Protein AF-A0A8H7ZBQ1-F1 (afdb_monomer)

pLDDT: mean 72.89, std 21.46, range [31.89, 96.19]

Secondary structure (DSSP, 8-state):
----------------SS------HHHHHHHHHHHHHHHHHHHSS-HHHHHHHHHHHHHHHHS---TTTTTT-S-HHHHHHHHHHTSHHHHHHH----------TT-----S--SS--PPPP-------

Foldseek 3Di:
DDDDDDDDPPPDDPPDDDDPPDPDLLVVLLVLLVVLVVCCVPPNDDPSNVVSLVVNVCCCQVVVDAQCSCVVPPDVSSNVSCCCRPHDVVCVVPNHDPSDDDDPPPPPPDDPDDSPPDDDDPDPPPPDD

Solvent-accessible surface area (backbone atoms only — not comparable to full-atom values): 8464 Å² total; per-residue (Å²): 136,85,82,79,86,72,81,85,74,88,81,78,82,82,78,90,70,81,92,73,82,77,66,56,67,52,62,48,53,50,53,40,45,50,51,24,52,55,38,38,73,73,70,36,94,37,75,63,29,52,47,35,50,48,52,50,50,44,42,36,40,74,68,48,54,61,76,64,64,50,73,85,54,89,51,62,66,49,47,51,53,43,23,56,70,76,21,66,58,25,27,76,73,76,46,78,78,80,41,76,75,81,72,76,87,78,68,92,76,72,74,96,68,59,97,62,91,66,80,76,77,76,77,76,82,79,81,78,133

Sequence (129 aa):
MRQSNLPRLQLLNMTHSGNILYPHQQTLLESLIRAAIVEEANAGLTSWAASMKSWVSMMVGYLGIENDILDDCLDEQVVTWYSTHFGRIHESKYGPFDRRISKRLGSGKELPVDIVAVPFPRKASRREN

Organism: Ajellomyces capsulatus (NCBI:txid5037)

Mean predicted aligned error: 15.13 Å

Structure (mmCIF, N/CA/C/O backbone):
data_AF-A0A8H7ZBQ1-F1
#
_entry.id   AF-A0A8H7ZBQ1-F1
#
loop_
_atom_site.group_PDB
_atom_site.id
_atom_site.type_symbol
_atom_site.label_atom_id
_atom_site.label_alt_id
_atom_site.label_comp_id
_atom_site.label_asym_id
_atom_site.label_entity_id
_atom_site.label_seq_id
_atom_site.pdbx_PDB_ins_code
_atom_site.Cartn_x
_atom_site.Cartn_y
_atom_site.Cartn_z
_atom_site.occupancy
_atom_site.B_iso_or_equiv
_atom_site.auth_seq_id
_atom_site.auth_comp_id
_atom_site.auth_asym_id
_atom_site.auth_atom_id
_atom_site.pdbx_PDB_model_num
ATOM 1 N N . MET A 1 1 ? -22.189 -47.881 24.342 1.00 36.16 1 MET A N 1
ATOM 2 C CA . MET A 1 1 ? -21.445 -46.707 24.854 1.00 36.16 1 MET A CA 1
ATOM 3 C C . MET A 1 1 ? -20.926 -45.924 23.659 1.00 36.16 1 MET A C 1
ATOM 5 O O . MET A 1 1 ? -20.287 -46.517 22.802 1.00 36.16 1 MET A O 1
ATOM 9 N N . ARG A 1 2 ? -21.320 -44.651 23.533 1.00 31.89 2 ARG A N 1
ATOM 10 C CA . ARG A 1 2 ? -21.027 -43.787 22.377 1.00 31.89 2 ARG A CA 1
ATOM 11 C C . ARG A 1 2 ? -19.592 -43.268 22.485 1.00 31.89 2 ARG A C 1
ATOM 13 O O . ARG A 1 2 ? -19.286 -42.578 23.450 1.00 31.89 2 ARG A O 1
ATOM 20 N N . GLN A 1 3 ? -18.741 -43.582 21.512 1.00 37.25 3 GLN A N 1
ATOM 21 C CA . GLN A 1 3 ? -17.476 -42.871 21.327 1.00 37.25 3 GLN A CA 1
ATOM 22 C C . GLN A 1 3 ? -17.794 -41.506 20.706 1.00 37.25 3 GLN A C 1
ATOM 24 O O . GLN A 1 3 ? -18.346 -41.414 19.612 1.00 37.25 3 GLN A O 1
ATOM 29 N N . SER A 1 4 ? -17.531 -40.448 21.464 1.00 38.81 4 SER A N 1
ATOM 30 C CA . SER A 1 4 ? -17.689 -39.059 21.050 1.00 38.81 4 SER A CA 1
ATOM 31 C C . SER A 1 4 ? -16.592 -38.679 20.055 1.00 38.81 4 SER A C 1
ATOM 33 O O . SER A 1 4 ? -15.413 -38.674 20.403 1.00 38.81 4 SER A O 1
ATOM 35 N N . ASN A 1 5 ? -16.995 -38.334 18.831 1.00 41.88 5 ASN A N 1
ATOM 36 C CA . ASN A 1 5 ? -16.160 -37.639 17.855 1.00 41.88 5 ASN A CA 1
ATOM 37 C C . ASN A 1 5 ? -15.818 -36.239 18.389 1.00 41.88 5 ASN A C 1
ATOM 39 O O . ASN A 1 5 ? -16.710 -35.403 18.519 1.00 41.88 5 ASN A O 1
ATOM 43 N N . LEU A 1 6 ? -14.544 -35.979 18.680 1.00 41.84 6 LEU A N 1
ATOM 44 C CA . LEU A 1 6 ? -14.025 -34.622 18.874 1.00 41.84 6 LEU A CA 1
ATOM 45 C C . LEU A 1 6 ? -13.408 -34.139 17.552 1.00 41.84 6 LEU A C 1
ATOM 47 O O . LEU A 1 6 ? -12.738 -34.927 16.878 1.00 41.84 6 LEU A O 1
ATOM 51 N N . PRO A 1 7 ? -13.647 -32.882 17.138 1.00 41.25 7 PRO A N 1
ATOM 52 C CA . PRO A 1 7 ? -13.225 -32.407 15.835 1.00 41.25 7 PRO A CA 1
ATOM 53 C C . PRO A 1 7 ? -11.707 -32.245 15.792 1.00 41.25 7 PRO A C 1
ATOM 55 O O . PRO A 1 7 ? -11.061 -31.808 16.743 1.00 41.25 7 PRO A O 1
ATOM 58 N N . ARG A 1 8 ? -11.164 -32.619 14.636 1.00 41.38 8 ARG A N 1
ATOM 59 C CA . ARG A 1 8 ? -9.773 -32.516 14.208 1.00 41.38 8 ARG A CA 1
ATOM 60 C C . ARG A 1 8 ? -9.276 -31.068 14.345 1.00 41.38 8 ARG A C 1
ATOM 62 O O . ARG A 1 8 ? -9.332 -30.301 13.390 1.00 41.38 8 ARG A O 1
ATOM 69 N N . LEU A 1 9 ? -8.770 -30.706 15.522 1.00 39.25 9 LEU A N 1
ATOM 70 C CA . LEU A 1 9 ? -7.924 -29.530 15.699 1.00 39.25 9 LEU A CA 1
ATOM 71 C C . LEU A 1 9 ? -6.623 -29.796 14.935 1.00 39.25 9 LEU A C 1
ATOM 73 O O . LEU A 1 9 ? -5.711 -30.445 15.442 1.00 39.25 9 LEU A O 1
ATOM 77 N N . GLN A 1 10 ? -6.551 -29.334 13.685 1.00 41.66 10 GLN A N 1
ATOM 78 C CA . GLN A 1 10 ? -5.301 -29.239 12.928 1.00 41.66 10 GLN A CA 1
ATOM 79 C C . GLN A 1 10 ? -4.463 -28.081 13.48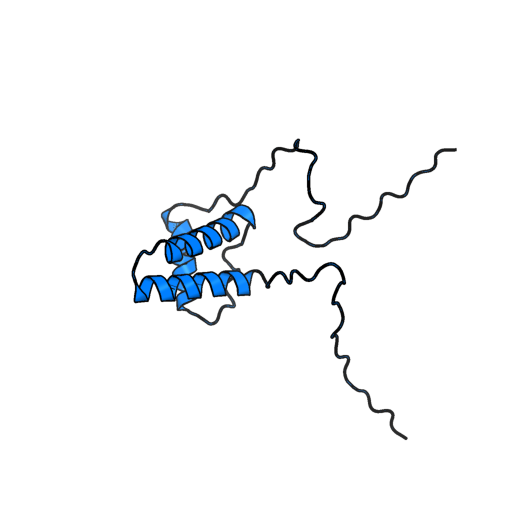4 1.00 41.66 10 GLN A C 1
ATOM 81 O O . GLN A 1 10 ? -4.219 -27.079 12.827 1.00 41.66 10 GLN A O 1
ATOM 86 N N . LEU A 1 11 ? -4.037 -28.229 14.734 1.00 46.75 11 LEU A N 1
ATOM 87 C CA . LEU A 1 11 ? -2.956 -27.477 15.351 1.00 46.75 11 LEU A CA 1
ATOM 88 C C . LEU A 1 11 ? -1.737 -28.392 15.359 1.00 46.75 11 LEU A C 1
ATOM 90 O O . LEU A 1 11 ? -1.406 -28.960 16.391 1.00 46.75 11 LEU A O 1
ATOM 94 N N . LEU A 1 12 ? -1.106 -28.600 14.204 1.00 44.16 12 LEU A N 1
ATOM 95 C CA . LEU A 1 12 ? 0.285 -29.047 14.162 1.00 44.16 12 LEU A CA 1
ATOM 96 C C . LEU A 1 12 ? 0.824 -28.935 12.737 1.00 44.16 12 LEU A C 1
ATOM 98 O O . LEU A 1 12 ? 0.568 -29.791 11.903 1.00 44.16 12 LEU A O 1
ATOM 102 N N . ASN A 1 13 ? 1.563 -27.861 12.486 1.00 40.75 13 ASN A N 1
ATOM 103 C CA . ASN A 1 13 ? 2.766 -27.866 11.656 1.00 40.75 13 ASN A CA 1
ATOM 104 C C . ASN A 1 13 ? 3.643 -26.695 12.124 1.00 40.75 13 ASN A C 1
ATOM 106 O O . ASN A 1 13 ? 3.935 -25.758 11.391 1.00 40.75 13 ASN A O 1
ATOM 110 N N . MET A 1 14 ? 4.041 -26.746 13.400 1.00 43.81 14 MET A N 1
ATOM 111 C CA . MET A 1 14 ? 5.238 -26.049 13.869 1.00 43.81 14 MET A CA 1
ATOM 112 C C . MET A 1 14 ? 6.438 -26.825 13.327 1.00 43.81 14 MET A C 1
ATOM 114 O O . MET A 1 14 ? 6.872 -27.809 13.926 1.00 43.81 14 MET A O 1
ATOM 118 N N . THR A 1 15 ? 6.949 -26.436 12.161 1.00 45.81 15 THR A N 1
ATOM 119 C CA . THR A 1 15 ? 8.206 -26.990 11.655 1.00 45.81 15 THR A CA 1
ATOM 120 C C . THR A 1 15 ? 9.370 -26.362 12.410 1.00 45.81 15 THR A C 1
ATOM 122 O O . THR A 1 15 ? 9.599 -25.156 12.386 1.00 45.81 15 THR A O 1
ATOM 125 N N . HIS A 1 16 ? 10.062 -27.233 13.129 1.00 52.91 16 HIS A N 1
ATOM 126 C CA . HIS A 1 16 ? 11.138 -26.973 14.063 1.00 52.91 16 HIS A CA 1
ATOM 127 C C . HIS A 1 16 ? 12.457 -26.660 13.338 1.00 52.91 16 HIS A C 1
ATOM 129 O O . HIS A 1 16 ? 13.184 -27.570 12.947 1.00 52.91 16 HIS A O 1
ATOM 135 N N . SER A 1 17 ? 12.775 -25.372 13.203 1.00 49.62 17 SER A N 1
ATOM 136 C CA . SER A 1 17 ? 14.141 -24.870 12.987 1.00 49.62 17 SER A CA 1
ATOM 137 C C . SER A 1 17 ? 14.181 -23.366 13.283 1.00 49.62 17 SER A C 1
ATOM 139 O O . SER A 1 17 ? 13.773 -22.578 12.441 1.00 49.62 17 SER A O 1
ATOM 141 N N . GLY A 1 18 ? 14.628 -22.981 14.489 1.00 45.00 18 GLY A N 1
ATOM 142 C CA . GLY A 1 18 ? 14.966 -21.596 14.868 1.00 45.00 18 GLY A CA 1
ATOM 143 C C . GLY A 1 18 ? 13.896 -20.542 14.545 1.00 45.00 18 GLY A C 1
ATOM 144 O O . GLY A 1 18 ? 14.021 -19.840 13.551 1.00 45.00 18 GLY A O 1
ATOM 145 N N . ASN A 1 19 ? 12.865 -20.443 15.393 1.00 49.53 19 ASN A N 1
ATOM 146 C CA . ASN A 1 19 ? 11.632 -19.646 15.252 1.00 49.53 19 ASN A CA 1
ATOM 147 C C . ASN A 1 19 ? 11.794 -18.188 14.757 1.00 49.53 19 ASN A C 1
ATOM 149 O O . ASN A 1 19 ? 11.663 -17.244 15.535 1.00 49.53 19 ASN A O 1
ATOM 153 N N . ILE A 1 20 ? 11.954 -17.985 13.452 1.00 47.41 20 ILE A N 1
ATOM 154 C CA . ILE A 1 20 ? 11.536 -16.747 12.790 1.00 47.41 20 ILE A CA 1
ATOM 155 C C . ILE A 1 20 ? 10.176 -17.051 12.165 1.00 47.41 20 ILE A C 1
ATOM 157 O O . ILE A 1 20 ? 10.081 -17.685 11.116 1.00 47.41 20 ILE A O 1
ATOM 161 N N . LEU A 1 21 ? 9.108 -16.662 12.862 1.00 55.16 21 LEU A N 1
ATOM 162 C CA . LEU A 1 21 ? 7.757 -16.698 12.314 1.00 55.16 21 LEU A CA 1
ATOM 163 C C . LEU A 1 21 ? 7.661 -15.577 11.282 1.00 55.16 21 LEU A C 1
ATOM 165 O O . LEU A 1 21 ? 7.637 -14.404 11.652 1.00 55.16 21 LEU A O 1
ATOM 169 N N . TYR A 1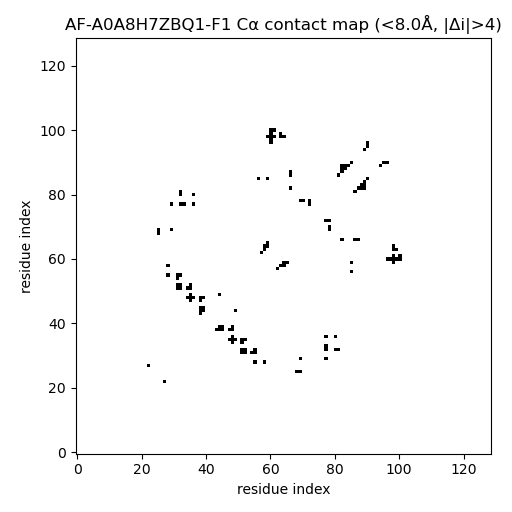 22 ? 7.637 -15.927 9.998 1.00 56.09 22 TYR A N 1
ATOM 170 C CA . TYR A 1 22 ? 7.341 -14.951 8.960 1.00 56.09 22 TYR A CA 1
ATOM 171 C C . TYR A 1 22 ? 5.838 -14.658 9.003 1.00 56.09 22 TYR A C 1
ATOM 173 O O . TYR A 1 22 ? 5.042 -15.576 8.786 1.00 56.09 22 TYR A O 1
ATOM 181 N N . PRO A 1 23 ? 5.424 -13.422 9.331 1.00 64.19 23 PRO A N 1
ATOM 182 C CA . PRO A 1 23 ? 4.019 -13.053 9.266 1.00 64.19 23 PRO A CA 1
ATOM 183 C C . PRO A 1 23 ? 3.489 -13.253 7.843 1.00 64.19 23 PRO A C 1
ATOM 185 O O . PRO A 1 23 ? 4.221 -13.090 6.863 1.00 64.19 23 PRO A O 1
ATOM 188 N N . HIS A 1 24 ? 2.205 -13.596 7.739 1.00 82.25 24 HIS A N 1
ATOM 189 C CA . HIS A 1 24 ? 1.496 -13.644 6.464 1.00 82.25 24 HIS A CA 1
ATOM 190 C C . HIS A 1 24 ? 1.706 -12.317 5.714 1.00 82.25 24 HIS A C 1
ATOM 192 O O . HIS A 1 24 ? 1.623 -11.250 6.329 1.00 82.25 24 HIS A O 1
ATOM 198 N N . GLN A 1 25 ? 2.011 -12.376 4.412 1.00 86.44 25 GLN A N 1
ATOM 199 C CA . GLN A 1 25 ? 2.453 -11.210 3.628 1.00 86.44 25 GLN A CA 1
ATOM 200 C C . GLN A 1 25 ? 1.483 -10.030 3.754 1.00 86.44 25 GLN A C 1
ATOM 202 O O . GLN A 1 25 ? 1.914 -8.909 4.016 1.00 86.44 25 GLN A O 1
ATOM 207 N N . GLN A 1 26 ? 0.181 -10.313 3.664 1.00 90.06 26 GLN A N 1
ATOM 208 C CA . GLN A 1 26 ? -0.889 -9.336 3.856 1.00 90.06 26 GLN A CA 1
ATOM 209 C C . GLN A 1 26 ? -0.832 -8.679 5.240 1.00 90.06 26 GLN A C 1
ATOM 211 O O . GLN A 1 26 ? -0.841 -7.459 5.334 1.00 90.06 26 GLN A O 1
ATOM 216 N N . THR A 1 27 ? -0.716 -9.465 6.316 1.00 90.25 27 THR A N 1
ATOM 217 C CA . THR A 1 27 ? -0.707 -8.949 7.694 1.00 90.25 27 THR A CA 1
ATOM 218 C C . THR A 1 27 ? 0.506 -8.062 7.955 1.00 90.25 27 THR A C 1
ATOM 220 O O . THR A 1 27 ? 0.392 -7.025 8.607 1.00 90.25 27 THR A O 1
ATOM 223 N N . LEU A 1 28 ? 1.673 -8.449 7.433 1.00 90.69 28 LEU A N 1
ATOM 224 C CA . LEU A 1 28 ? 2.878 -7.635 7.551 1.00 90.69 28 LEU A CA 1
ATOM 225 C C . LEU A 1 28 ? 2.717 -6.313 6.803 1.00 90.69 28 LEU A C 1
ATOM 227 O O . LEU A 1 28 ? 2.946 -5.253 7.384 1.00 90.69 28 LEU A O 1
ATOM 231 N N . LEU A 1 29 ? 2.290 -6.386 5.542 1.00 93.31 29 LEU A N 1
ATOM 232 C CA . LEU A 1 29 ? 2.075 -5.226 4.688 1.00 93.31 29 LEU A CA 1
ATOM 233 C C . LEU A 1 29 ? 1.077 -4.252 5.325 1.00 93.31 29 LEU A C 1
ATOM 235 O O . LEU A 1 29 ? 1.371 -3.066 5.467 1.00 93.31 29 LEU A O 1
ATOM 239 N N . GLU A 1 30 ? -0.057 -4.771 5.789 1.00 94.25 30 GLU A N 1
ATOM 240 C CA . GLU A 1 30 ? -1.081 -4.012 6.499 1.00 94.25 30 GLU A CA 1
ATOM 241 C C . GLU A 1 30 ? -0.510 -3.324 7.745 1.00 94.25 30 GLU A C 1
ATOM 243 O O . GLU A 1 30 ? -0.734 -2.131 7.944 1.00 94.25 30 GLU A O 1
ATOM 248 N N . SER A 1 31 ? 0.277 -4.031 8.563 1.00 93.81 31 SER A N 1
ATOM 249 C CA . SER A 1 31 ? 0.863 -3.453 9.779 1.00 93.81 31 SER A CA 1
ATOM 250 C C . SER A 1 31 ? 1.837 -2.305 9.487 1.00 93.81 31 SER A C 1
ATOM 252 O O . SER A 1 31 ? 1.815 -1.290 10.185 1.00 93.81 31 SER A O 1
ATOM 254 N N . LEU A 1 32 ? 2.644 -2.424 8.425 1.00 94.06 32 LEU A N 1
ATOM 255 C CA . LEU A 1 32 ? 3.589 -1.389 8.000 1.00 94.06 32 LEU A CA 1
ATOM 256 C C . LEU A 1 32 ? 2.860 -0.149 7.481 1.00 94.06 32 LEU A C 1
ATOM 258 O O . LEU A 1 32 ? 3.241 0.973 7.810 1.00 94.06 32 LEU A O 1
ATOM 262 N N . ILE A 1 33 ? 1.791 -0.344 6.708 1.00 95.38 33 ILE A N 1
ATOM 263 C CA . ILE A 1 33 ? 0.972 0.753 6.187 1.00 95.38 33 ILE A CA 1
ATOM 264 C C . ILE A 1 33 ? 0.229 1.453 7.324 1.00 95.38 33 ILE A C 1
ATOM 266 O O . ILE A 1 33 ? 0.261 2.678 7.396 1.00 95.38 33 ILE A O 1
ATOM 270 N N . ARG A 1 34 ? -0.385 0.704 8.250 1.00 95.31 34 ARG A N 1
ATOM 271 C CA . ARG A 1 34 ? -1.033 1.286 9.438 1.00 95.31 34 ARG A CA 1
ATOM 272 C C . ARG A 1 34 ? -0.045 2.142 10.232 1.00 95.31 34 ARG A C 1
ATOM 274 O O . ARG A 1 34 ? -0.374 3.265 10.601 1.00 95.31 34 ARG A O 1
ATOM 281 N N . ALA A 1 35 ? 1.172 1.641 10.453 1.00 93.25 35 ALA A N 1
ATOM 282 C CA . ALA A 1 35 ? 2.221 2.396 11.133 1.00 93.25 35 ALA A CA 1
ATOM 283 C C . ALA A 1 35 ? 2.617 3.667 10.360 1.00 93.25 35 ALA A C 1
ATOM 285 O O . ALA A 1 35 ? 2.763 4.723 10.972 1.00 93.25 35 ALA A O 1
ATOM 286 N N . ALA A 1 36 ? 2.742 3.588 9.031 1.00 92.94 36 ALA A N 1
ATOM 287 C CA . ALA A 1 36 ? 3.034 4.745 8.188 1.00 92.94 36 ALA A CA 1
ATOM 288 C C . ALA A 1 36 ? 1.929 5.810 8.265 1.00 92.94 36 ALA A C 1
ATOM 290 O O . ALA A 1 36 ? 2.240 6.979 8.457 1.00 92.94 36 ALA A O 1
ATOM 291 N N . ILE A 1 37 ? 0.654 5.412 8.189 1.00 93.75 37 ILE A N 1
ATOM 292 C CA . ILE A 1 37 ? -0.496 6.327 8.277 1.00 93.75 37 ILE A CA 1
ATOM 293 C C . ILE A 1 37 ? -0.520 7.049 9.627 1.00 93.75 37 ILE A C 1
ATOM 295 O O . ILE A 1 37 ? -0.666 8.269 9.667 1.00 93.75 37 ILE A O 1
ATOM 299 N N . VAL A 1 38 ? -0.369 6.309 10.733 1.00 92.56 38 VAL A N 1
ATOM 300 C CA . VAL A 1 38 ? -0.376 6.892 12.087 1.00 92.56 38 VAL A CA 1
ATOM 301 C C . VAL A 1 38 ? 0.754 7.906 12.250 1.00 92.56 38 VAL A C 1
ATOM 303 O O . VAL A 1 38 ? 0.551 8.980 12.814 1.00 92.56 38 VAL A O 1
ATOM 306 N N . GLU A 1 39 ? 1.937 7.582 11.738 1.00 90.00 39 GLU A N 1
ATOM 307 C CA . GLU A 1 39 ? 3.096 8.464 11.811 1.00 90.00 39 GLU A CA 1
ATOM 308 C C . GLU A 1 39 ? 2.922 9.716 10.935 1.00 90.00 39 GLU A C 1
ATOM 310 O O . GLU A 1 39 ? 3.123 10.834 11.414 1.00 90.00 39 GLU A O 1
ATOM 315 N N . GLU A 1 40 ? 2.483 9.546 9.681 1.00 88.19 40 GLU A N 1
ATOM 316 C CA . GLU A 1 40 ? 2.203 10.648 8.751 1.00 88.19 40 GLU A CA 1
ATOM 317 C C . GLU A 1 40 ? 1.140 11.604 9.317 1.00 88.19 40 GLU A C 1
ATOM 319 O O . GLU A 1 40 ? 1.273 12.822 9.179 1.00 88.19 40 GLU A O 1
ATOM 324 N N . ALA A 1 41 ? 0.122 11.076 10.004 1.00 86.75 41 ALA A N 1
ATOM 325 C CA . ALA A 1 41 ? -0.926 11.871 10.639 1.00 86.75 41 ALA A CA 1
ATOM 326 C C . ALA A 1 41 ? -0.439 12.649 11.875 1.00 86.75 41 ALA A C 1
ATOM 328 O O . ALA A 1 41 ? -0.879 13.776 12.099 1.00 86.75 41 ALA A O 1
ATOM 329 N N . ASN A 1 42 ? 0.459 12.068 12.675 1.00 80.75 42 ASN A N 1
ATOM 330 C CA . ASN A 1 42 ? 0.901 12.663 13.940 1.00 80.75 42 ASN A CA 1
ATOM 331 C C . ASN A 1 42 ? 2.062 13.650 13.784 1.00 80.75 42 ASN A C 1
ATOM 333 O O . ASN A 1 42 ? 2.125 14.643 14.508 1.00 80.75 42 ASN A O 1
ATOM 337 N N . ALA A 1 43 ? 3.002 13.367 12.883 1.00 76.12 43 ALA A N 1
ATOM 338 C CA . ALA A 1 43 ? 4.266 14.097 12.785 1.00 76.12 43 ALA A CA 1
ATOM 339 C C . ALA A 1 43 ? 4.634 14.508 11.348 1.00 76.12 43 ALA A C 1
ATOM 341 O O . ALA A 1 43 ? 5.680 15.125 11.132 1.00 76.12 43 ALA A O 1
ATOM 342 N N . GLY A 1 44 ? 3.782 14.211 10.362 1.00 75.19 44 GLY A N 1
ATOM 343 C CA . GLY A 1 44 ? 4.071 14.466 8.955 1.00 75.19 44 GLY A CA 1
ATOM 344 C C . GLY A 1 44 ? 5.148 13.528 8.404 1.00 75.19 44 GLY A C 1
ATOM 345 O O . GLY A 1 44 ? 5.254 12.366 8.790 1.00 75.19 44 GLY A O 1
ATOM 346 N N . LEU A 1 45 ? 5.956 14.020 7.461 1.00 71.06 45 LEU A N 1
ATOM 347 C CA . LEU A 1 45 ? 6.968 13.205 6.786 1.00 71.06 45 LEU A CA 1
ATOM 348 C C . LEU A 1 45 ? 8.207 13.001 7.679 1.00 71.06 45 LEU A C 1
ATOM 350 O O . LEU A 1 45 ? 9.190 13.736 7.576 1.00 71.06 45 LEU A O 1
ATOM 354 N N . THR A 1 46 ? 8.168 11.999 8.558 1.00 85.56 46 THR A N 1
ATOM 355 C CA . THR A 1 46 ? 9.314 11.633 9.404 1.00 85.56 46 THR A CA 1
ATOM 356 C C . THR A 1 46 ? 10.226 10.613 8.723 1.00 85.56 46 THR A C 1
ATOM 358 O O . THR A 1 46 ? 9.837 9.906 7.788 1.00 85.56 46 THR A O 1
ATOM 361 N N . SER A 1 47 ? 11.467 10.496 9.207 1.00 86.19 47 SER A N 1
ATOM 362 C CA . SER A 1 47 ? 12.388 9.434 8.773 1.00 86.19 47 SER A CA 1
ATOM 363 C C . SER A 1 47 ? 11.826 8.036 9.055 1.00 86.19 47 SER A C 1
ATOM 365 O O . SER A 1 47 ? 12.124 7.090 8.322 1.00 86.19 47 SER A O 1
ATOM 367 N N . TRP A 1 48 ? 10.976 7.905 10.076 1.00 88.00 48 TRP A N 1
ATOM 368 C CA . TRP A 1 48 ? 10.292 6.665 10.414 1.00 88.00 48 TRP A CA 1
ATOM 369 C C . TRP A 1 48 ? 9.187 6.326 9.408 1.00 88.00 48 TRP A C 1
ATOM 371 O O . TRP A 1 48 ? 9.197 5.227 8.851 1.00 88.00 48 TRP A O 1
ATOM 381 N N . ALA A 1 49 ? 8.315 7.284 9.074 1.00 87.38 49 ALA A N 1
ATOM 382 C CA . ALA A 1 49 ? 7.307 7.116 8.022 1.00 87.38 49 ALA A CA 1
ATOM 383 C C . ALA A 1 49 ? 7.950 6.778 6.666 1.00 87.38 49 ALA A C 1
ATOM 385 O O . ALA A 1 49 ? 7.544 5.832 5.985 1.00 87.38 49 ALA A O 1
ATOM 386 N N . ALA A 1 50 ? 9.024 7.491 6.305 1.00 89.38 50 ALA A N 1
ATOM 387 C CA . ALA A 1 50 ? 9.795 7.213 5.096 1.00 89.38 50 ALA A CA 1
ATOM 388 C C . ALA A 1 50 ? 10.401 5.799 5.105 1.00 89.38 50 ALA A C 1
ATOM 390 O O . ALA A 1 50 ? 10.410 5.122 4.074 1.00 89.38 50 ALA A O 1
ATOM 391 N N . SER A 1 51 ? 10.857 5.324 6.269 1.00 92.19 51 SER A N 1
ATOM 392 C CA . SER A 1 51 ? 11.355 3.957 6.426 1.00 92.19 51 SER A CA 1
ATOM 393 C C . SER A 1 51 ? 10.244 2.939 6.178 1.00 92.19 51 SER A C 1
ATOM 395 O O . SER A 1 51 ? 10.436 2.046 5.359 1.00 92.19 51 SER A O 1
ATOM 397 N N . MET A 1 52 ? 9.064 3.093 6.793 1.00 93.81 52 MET A N 1
ATOM 398 C CA . MET A 1 52 ? 7.920 2.191 6.571 1.00 93.81 52 MET A CA 1
ATOM 399 C C . MET A 1 52 ? 7.523 2.123 5.097 1.00 93.81 52 MET A C 1
ATOM 401 O O . MET A 1 52 ? 7.377 1.039 4.536 1.00 93.81 52 MET A O 1
ATOM 405 N N . LYS A 1 53 ? 7.455 3.277 4.434 1.00 92.62 53 LYS A N 1
ATOM 406 C CA . LYS A 1 53 ? 7.173 3.368 2.999 1.00 92.62 53 LYS A CA 1
ATOM 407 C C . LYS A 1 53 ? 8.237 2.679 2.139 1.00 92.62 53 LYS A C 1
ATOM 409 O O . LYS A 1 53 ? 7.899 2.033 1.151 1.00 92.62 53 LYS A O 1
ATOM 414 N N . SER A 1 54 ? 9.509 2.766 2.527 1.00 92.31 54 SER A N 1
ATOM 415 C CA . SER A 1 54 ? 10.607 2.038 1.877 1.00 92.31 54 SER A CA 1
ATOM 416 C C . SER A 1 54 ? 10.467 0.518 2.038 1.00 92.31 54 SER A C 1
ATOM 418 O O . SER A 1 54 ? 10.607 -0.216 1.060 1.00 92.31 54 SER A O 1
ATOM 420 N N . TRP A 1 55 ? 10.109 0.032 3.232 1.00 93.19 55 TRP A N 1
ATOM 421 C CA . TRP A 1 55 ? 9.837 -1.393 3.459 1.00 93.19 55 TRP A CA 1
ATOM 422 C C . TRP A 1 55 ? 8.670 -1.890 2.602 1.00 93.19 55 TRP A C 1
ATOM 424 O O . TRP A 1 55 ? 8.792 -2.937 1.969 1.00 93.19 55 TRP A O 1
ATOM 434 N N . VAL A 1 56 ? 7.582 -1.118 2.508 1.00 93.62 56 VAL A N 1
ATOM 435 C CA . VAL A 1 56 ? 6.448 -1.428 1.619 1.00 93.62 56 VAL A CA 1
ATOM 436 C C . VAL A 1 56 ? 6.901 -1.492 0.158 1.00 93.62 56 VAL A C 1
ATOM 438 O O . VAL A 1 56 ? 6.613 -2.471 -0.524 1.00 93.62 56 VAL A O 1
ATOM 441 N N . SER A 1 57 ? 7.677 -0.508 -0.306 1.00 91.00 57 SER A N 1
ATOM 442 C CA . SER A 1 57 ? 8.253 -0.500 -1.659 1.00 91.00 57 SER A CA 1
ATOM 443 C C . SER A 1 57 ? 9.082 -1.757 -1.941 1.00 91.00 57 SER A C 1
ATOM 445 O O . SER A 1 57 ? 8.933 -2.394 -2.985 1.00 91.00 57 SER A O 1
ATOM 447 N N . MET A 1 58 ? 9.912 -2.173 -0.979 1.00 89.06 58 MET A N 1
ATOM 448 C CA . MET A 1 58 ? 10.695 -3.400 -1.090 1.00 89.06 58 MET A CA 1
ATOM 449 C C . MET A 1 58 ? 9.794 -4.635 -1.153 1.00 89.06 58 MET A C 1
ATOM 451 O O . MET A 1 58 ? 10.051 -5.524 -1.955 1.00 89.06 58 MET A O 1
ATOM 455 N N . MET A 1 59 ? 8.724 -4.709 -0.364 1.00 89.69 59 MET A N 1
ATOM 456 C CA . MET A 1 59 ? 7.788 -5.829 -0.452 1.00 89.69 59 MET A CA 1
ATOM 457 C C . MET A 1 59 ? 7.105 -5.890 -1.830 1.00 89.69 59 MET A C 1
ATOM 459 O O . MET A 1 59 ? 7.048 -6.959 -2.433 1.00 89.69 59 MET A O 1
ATOM 463 N N . VAL A 1 60 ? 6.682 -4.754 -2.385 1.00 89.69 60 VAL A N 1
ATOM 464 C CA . VAL A 1 60 ? 6.055 -4.690 -3.718 1.00 89.69 60 VAL A CA 1
ATOM 465 C C . VAL A 1 60 ? 7.030 -5.079 -4.830 1.00 89.69 60 VAL A C 1
ATOM 467 O O . VAL A 1 60 ? 6.714 -5.932 -5.657 1.00 89.69 60 VAL A O 1
ATOM 470 N N . GLY A 1 61 ? 8.233 -4.502 -4.841 1.00 85.12 61 GLY A N 1
ATOM 471 C CA . GLY A 1 61 ? 9.210 -4.736 -5.906 1.00 85.12 61 GLY A CA 1
ATOM 472 C C . GLY A 1 61 ? 10.002 -6.038 -5.762 1.00 85.12 61 GLY A C 1
ATOM 473 O O . GLY A 1 61 ? 10.198 -6.752 -6.741 1.00 85.12 61 GLY A O 1
ATOM 474 N N . TYR A 1 62 ? 10.471 -6.356 -4.552 1.00 80.56 62 TYR A N 1
ATOM 475 C CA . TYR A 1 62 ? 11.368 -7.491 -4.298 1.00 80.56 62 TYR A CA 1
ATOM 476 C C . TYR A 1 62 ? 10.636 -8.790 -3.938 1.00 80.56 62 TYR A C 1
ATOM 478 O O . TYR A 1 62 ? 11.112 -9.874 -4.265 1.00 80.56 62 TYR A O 1
ATOM 486 N N . LEU A 1 63 ? 9.494 -8.724 -3.251 1.00 80.62 63 LEU A N 1
ATOM 487 C CA . LEU A 1 63 ? 8.687 -9.928 -3.004 1.00 80.62 63 LEU A CA 1
ATOM 488 C C . LEU A 1 63 ? 7.625 -10.141 -4.086 1.00 80.62 63 LEU A C 1
ATOM 490 O O . LEU A 1 63 ? 6.944 -11.160 -4.061 1.00 80.62 63 LEU A O 1
ATOM 494 N N . GLY A 1 64 ? 7.521 -9.215 -5.045 1.00 82.38 64 GLY A N 1
ATOM 495 C CA . GLY A 1 64 ? 6.602 -9.318 -6.172 1.00 82.38 64 GLY A CA 1
ATOM 496 C C . GLY A 1 64 ? 5.141 -9.287 -5.743 1.00 82.38 64 GLY A C 1
ATOM 497 O O . GLY A 1 64 ? 4.326 -9.969 -6.351 1.00 82.3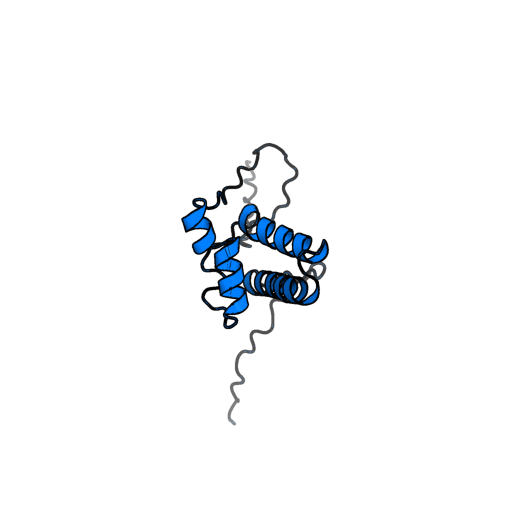8 64 GLY A O 1
ATOM 498 N N . ILE A 1 65 ? 4.815 -8.534 -4.688 1.00 87.69 65 ILE A N 1
ATOM 499 C CA . ILE A 1 65 ? 3.446 -8.463 -4.178 1.00 87.69 65 ILE A CA 1
ATOM 500 C C . ILE A 1 65 ? 2.512 -7.870 -5.239 1.00 87.69 65 ILE A C 1
ATOM 502 O O . ILE A 1 65 ? 2.775 -6.812 -5.826 1.00 87.69 65 ILE A O 1
ATOM 506 N N . GLU A 1 66 ? 1.410 -8.577 -5.466 1.00 88.19 66 GLU A N 1
ATOM 507 C CA . GLU A 1 66 ? 0.366 -8.204 -6.409 1.00 88.19 66 GLU A CA 1
ATOM 508 C C . GLU A 1 66 ? -0.564 -7.122 -5.834 1.00 88.19 66 GLU A C 1
ATOM 510 O O . GLU A 1 66 ? -0.585 -6.826 -4.637 1.00 88.19 66 GLU A O 1
ATOM 515 N N . ASN A 1 67 ? -1.308 -6.456 -6.716 1.00 89.31 67 ASN A N 1
ATOM 516 C CA . ASN A 1 67 ? -2.181 -5.344 -6.327 1.00 89.31 67 ASN A CA 1
ATOM 517 C C . ASN A 1 67 ? -3.415 -5.782 -5.526 1.00 89.31 67 ASN A C 1
ATOM 519 O O . ASN A 1 67 ? -4.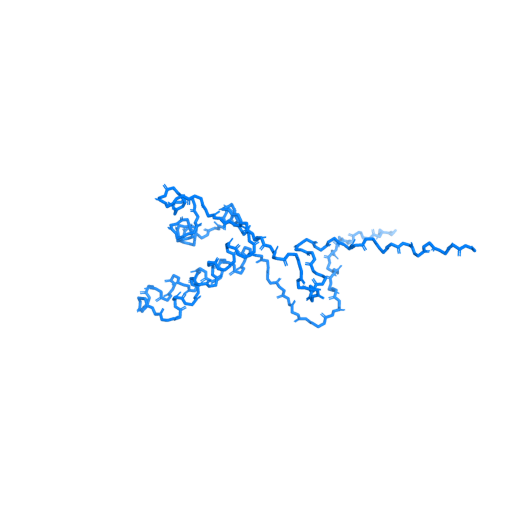025 -4.943 -4.870 1.00 89.31 67 ASN A O 1
ATOM 523 N N . ASP A 1 68 ? -3.793 -7.053 -5.622 1.00 91.06 68 ASP A N 1
ATOM 524 C CA . ASP A 1 68 ? -4.970 -7.660 -4.998 1.00 91.06 68 ASP A CA 1
ATOM 525 C C . ASP A 1 68 ? -4.723 -8.135 -3.557 1.00 91.06 68 ASP A C 1
ATOM 527 O O . ASP A 1 68 ? -5.662 -8.485 -2.850 1.00 91.06 68 ASP A O 1
ATOM 531 N N . ILE A 1 69 ? -3.477 -8.076 -3.074 1.00 91.75 69 ILE A N 1
ATOM 532 C CA . ILE A 1 69 ? -3.077 -8.540 -1.736 1.00 91.75 69 ILE A CA 1
ATOM 533 C C . ILE A 1 69 ? -3.882 -7.914 -0.581 1.00 91.75 69 ILE A C 1
ATOM 535 O O . ILE A 1 69 ? -3.959 -8.492 0.501 1.00 91.75 69 ILE A O 1
ATOM 539 N N . LEU A 1 70 ? -4.451 -6.720 -0.783 1.00 93.56 70 LEU A N 1
ATOM 540 C CA . LEU A 1 70 ? -5.276 -6.011 0.200 1.00 93.56 70 LEU A CA 1
ATOM 541 C C . LEU A 1 70 ? -6.764 -5.967 -0.181 1.00 93.56 70 LEU A C 1
ATOM 543 O O . LEU A 1 70 ? -7.508 -5.239 0.469 1.00 93.56 70 LEU A O 1
ATOM 547 N N . ASP A 1 71 ? -7.217 -6.728 -1.181 1.00 91.06 71 ASP A N 1
ATOM 548 C CA . ASP A 1 71 ? -8.631 -6.727 -1.589 1.00 91.06 71 ASP A CA 1
ATOM 549 C C . ASP A 1 71 ? -9.550 -7.265 -0.469 1.00 91.06 71 ASP A C 1
ATOM 551 O O . ASP A 1 71 ? -10.676 -6.796 -0.324 1.00 91.06 71 ASP A O 1
ATOM 555 N N . ASP A 1 72 ? -9.040 -8.159 0.389 1.00 90.25 72 ASP A N 1
ATOM 556 C CA . ASP A 1 72 ? -9.742 -8.673 1.579 1.00 90.25 72 ASP A CA 1
ATOM 557 C C . ASP A 1 72 ? -9.521 -7.820 2.850 1.00 90.25 72 ASP A C 1
ATOM 559 O O . ASP A 1 72 ? -9.977 -8.177 3.941 1.00 90.25 72 ASP A O 1
ATOM 563 N N . CYS A 1 73 ? -8.773 -6.712 2.766 1.00 91.75 73 CYS A N 1
ATOM 564 C CA . CYS A 1 73 ? -8.487 -5.87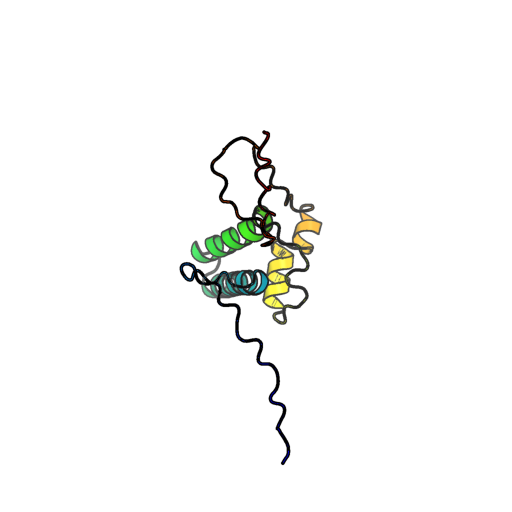5 3.931 1.00 91.75 73 CYS A CA 1
ATOM 565 C C . CYS A 1 73 ? -9.717 -5.036 4.317 1.00 91.75 73 CYS A C 1
ATOM 567 O O . CYS A 1 73 ? -10.251 -4.282 3.510 1.00 91.75 73 CYS A O 1
ATOM 569 N N . LEU A 1 74 ? -10.136 -5.126 5.584 1.00 93.19 74 LEU A N 1
ATOM 570 C CA . LEU A 1 74 ? -11.299 -4.392 6.107 1.00 93.19 74 LEU A CA 1
ATOM 571 C C . LEU A 1 74 ? -11.018 -2.903 6.376 1.00 93.19 74 LEU A C 1
ATOM 573 O O . LEU A 1 74 ? -11.948 -2.136 6.611 1.00 93.19 74 LEU A O 1
ATOM 577 N N . ASP A 1 75 ? -9.747 -2.495 6.410 1.00 95.06 75 ASP A N 1
ATOM 578 C CA . ASP A 1 75 ? -9.352 -1.124 6.728 1.00 95.06 75 ASP A CA 1
ATOM 579 C C . ASP A 1 75 ? -9.211 -0.284 5.451 1.00 95.06 75 ASP A C 1
ATOM 581 O O . ASP A 1 75 ? -8.192 -0.321 4.755 1.00 95.06 75 ASP A O 1
ATOM 585 N N . GLU A 1 76 ? -10.244 0.504 5.149 1.00 95.12 76 GLU A N 1
ATOM 586 C CA . GLU A 1 76 ? -10.302 1.337 3.943 1.00 95.12 76 GLU A CA 1
ATOM 587 C C . GLU A 1 76 ? -9.151 2.350 3.851 1.00 95.12 76 GLU A C 1
ATOM 589 O O . GLU A 1 76 ? -8.711 2.686 2.745 1.00 95.12 76 GLU A O 1
ATOM 594 N N . GLN A 1 77 ? -8.625 2.830 4.986 1.00 95.56 77 GLN A N 1
ATOM 595 C CA . GLN A 1 77 ? -7.509 3.778 4.977 1.00 95.56 77 GLN A CA 1
ATOM 596 C C . GLN A 1 77 ? -6.230 3.103 4.494 1.00 95.56 77 GLN A C 1
ATOM 598 O O . GLN A 1 77 ? -5.499 3.674 3.684 1.00 95.56 77 GLN A O 1
ATOM 603 N N . VAL A 1 78 ? -5.993 1.865 4.930 1.00 96.06 78 VAL A N 1
ATOM 604 C CA . VAL A 1 78 ? -4.856 1.053 4.484 1.00 96.06 78 VAL A CA 1
ATOM 605 C C . VAL A 1 78 ? -4.957 0.780 2.984 1.00 96.06 78 VAL A C 1
ATOM 607 O O . VAL A 1 78 ? -3.992 1.014 2.252 1.00 96.06 78 VAL A O 1
ATOM 610 N N . VAL A 1 79 ? -6.130 0.347 2.510 1.00 96.19 79 VAL A N 1
ATOM 611 C CA . VAL A 1 79 ? -6.371 0.043 1.088 1.00 96.19 79 VAL A CA 1
ATOM 612 C C . VAL A 1 79 ? -6.175 1.283 0.217 1.00 96.19 79 VAL A C 1
ATOM 614 O O . VAL A 1 79 ? -5.510 1.226 -0.823 1.00 96.19 79 VAL A O 1
ATOM 617 N N . THR A 1 80 ? -6.709 2.426 0.650 1.00 96.06 80 THR A N 1
ATOM 618 C CA . THR A 1 80 ? -6.601 3.697 -0.077 1.00 96.06 80 THR A CA 1
ATOM 619 C C . THR A 1 80 ? -5.160 4.194 -0.108 1.00 96.06 80 THR A C 1
ATOM 621 O O . THR A 1 80 ? -4.657 4.583 -1.169 1.00 96.06 80 THR A O 1
ATOM 624 N N . TRP A 1 81 ? -4.466 4.143 1.032 1.00 95.81 81 TRP A N 1
ATOM 625 C CA . TRP A 1 81 ? -3.068 4.550 1.131 1.00 95.81 81 TRP A CA 1
ATOM 626 C C . TRP A 1 81 ? -2.187 3.682 0.233 1.00 95.81 81 TRP A C 1
ATOM 628 O O . TRP A 1 81 ? -1.396 4.218 -0.545 1.00 95.81 81 TRP A O 1
ATOM 638 N N . TYR A 1 82 ? -2.366 2.358 0.266 1.00 95.88 82 TYR A N 1
ATOM 639 C CA . TYR A 1 82 ? -1.624 1.438 -0.594 1.00 95.88 82 TYR A CA 1
ATOM 640 C C . TYR A 1 82 ? -1.910 1.690 -2.071 1.00 95.88 82 TYR A C 1
ATOM 642 O O . TYR A 1 82 ? -0.981 1.863 -2.858 1.00 95.88 82 TYR A O 1
ATOM 650 N N . SER A 1 83 ? -3.186 1.787 -2.448 1.00 94.44 83 SER A N 1
ATOM 651 C CA . SER A 1 83 ? -3.600 2.016 -3.835 1.00 94.44 83 SER A CA 1
ATOM 652 C C . SER A 1 83 ? -2.985 3.287 -4.414 1.00 94.44 83 SER A C 1
ATOM 654 O O . SER A 1 83 ? -2.528 3.275 -5.556 1.00 94.44 83 SER A O 1
ATOM 656 N N . THR A 1 84 ? -2.931 4.354 -3.613 1.00 95.25 84 THR A N 1
ATOM 657 C CA . THR A 1 84 ? -2.382 5.663 -3.995 1.00 95.25 84 THR A CA 1
ATOM 658 C C . THR A 1 84 ? -0.864 5.643 -4.164 1.00 95.25 84 THR A C 1
ATOM 660 O O . THR A 1 84 ? -0.338 6.333 -5.037 1.00 95.25 84 THR A O 1
ATOM 663 N N . HIS A 1 85 ? -0.154 4.868 -3.342 1.00 92.81 85 HIS A N 1
ATOM 664 C CA . HIS A 1 85 ? 1.308 4.883 -3.293 1.00 92.81 85 HIS A CA 1
ATOM 665 C C . HIS A 1 85 ? 1.986 3.786 -4.108 1.00 92.81 85 HIS A C 1
ATOM 667 O O . HIS A 1 85 ? 3.048 4.030 -4.670 1.00 92.81 85 HIS A O 1
ATOM 673 N N . PHE A 1 86 ? 1.402 2.592 -4.149 1.00 92.88 86 PHE A N 1
ATOM 674 C CA . PHE A 1 86 ? 2.025 1.403 -4.735 1.00 92.88 86 PHE A CA 1
ATOM 675 C C . PHE A 1 86 ? 1.063 0.541 -5.560 1.00 92.88 86 PHE A C 1
ATOM 677 O O . PHE A 1 86 ? 1.516 -0.312 -6.316 1.00 92.88 86 PHE A O 1
ATOM 684 N N . GLY A 1 87 ? -0.247 0.751 -5.419 1.00 91.44 87 GLY A N 1
ATOM 685 C CA . GLY A 1 87 ? -1.265 -0.056 -6.080 1.00 91.44 87 GLY A CA 1
ATOM 686 C C . GLY A 1 87 ? -1.837 0.564 -7.355 1.00 91.44 87 GLY A C 1
ATOM 687 O O . GLY A 1 87 ? -1.195 1.338 -8.067 1.00 91.44 87 GLY A O 1
ATOM 688 N N . ARG A 1 88 ? -3.102 0.229 -7.631 1.00 92.44 88 ARG A N 1
ATOM 689 C CA . ARG A 1 88 ? -3.792 0.513 -8.903 1.00 92.44 88 ARG A CA 1
ATOM 690 C C . ARG A 1 88 ? -3.837 2.005 -9.267 1.00 92.44 88 ARG A C 1
ATOM 692 O O . ARG A 1 88 ? -3.683 2.348 -10.436 1.00 92.44 88 ARG A O 1
ATOM 699 N N . ILE A 1 89 ? -4.017 2.898 -8.288 1.00 94.25 89 ILE A N 1
ATOM 700 C CA . ILE A 1 89 ? -4.062 4.353 -8.534 1.00 94.25 89 ILE A CA 1
AT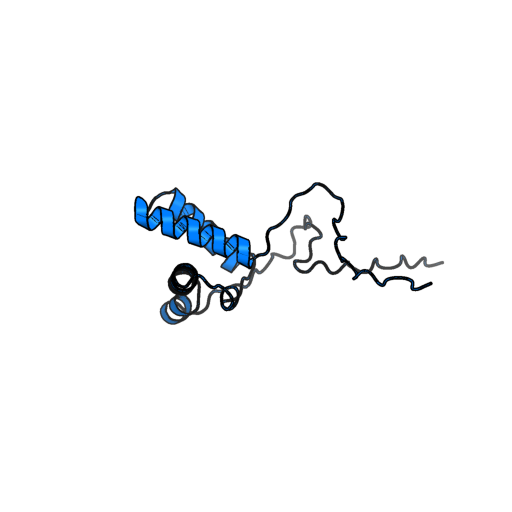OM 701 C C . ILE A 1 89 ? -2.668 4.865 -8.915 1.00 94.25 89 ILE A C 1
ATOM 703 O O . ILE A 1 89 ? -2.538 5.647 -9.858 1.00 94.25 89 ILE A O 1
ATOM 707 N N . HIS A 1 90 ? -1.624 4.399 -8.224 1.00 93.62 90 HIS A N 1
ATOM 708 C CA . HIS A 1 90 ? -0.245 4.733 -8.569 1.00 93.62 90 HIS A CA 1
ATOM 709 C C . HIS A 1 90 ? 0.107 4.246 -9.979 1.00 93.62 90 HIS A C 1
ATOM 711 O O . HIS A 1 90 ? 0.584 5.027 -10.803 1.00 93.62 90 HIS A O 1
ATOM 717 N N . GLU A 1 91 ? -0.173 2.979 -10.286 1.00 93.25 91 GLU A N 1
ATOM 718 C CA . GLU A 1 91 ? 0.135 2.405 -11.599 1.00 93.25 91 GLU A CA 1
ATOM 719 C C . GLU A 1 91 ? -0.644 3.079 -12.733 1.00 93.25 91 GLU A C 1
ATOM 721 O O . GLU A 1 91 ? -0.100 3.296 -13.814 1.00 93.25 91 GLU A O 1
ATOM 726 N N . SER A 1 92 ? -1.885 3.505 -12.484 1.00 94.50 92 SER A N 1
ATOM 727 C CA . SER A 1 92 ? -2.651 4.286 -13.459 1.00 94.50 92 SER A CA 1
ATOM 728 C C . SER A 1 92 ? -2.002 5.636 -13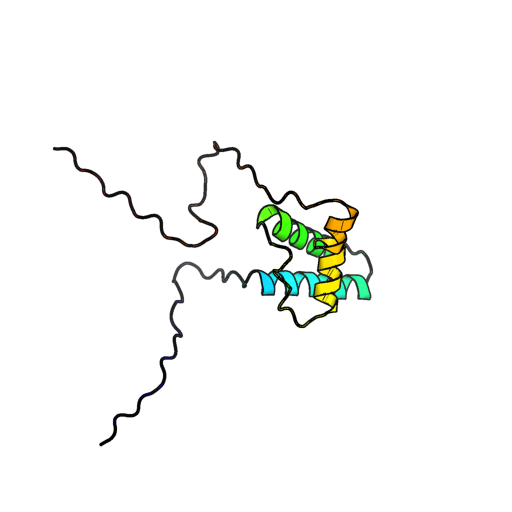.785 1.00 94.50 92 SER A C 1
ATOM 730 O O . SER A 1 92 ? -2.228 6.162 -14.873 1.00 94.50 92 SER A O 1
ATOM 732 N N . LYS A 1 93 ? -1.239 6.223 -12.855 1.00 94.81 93 LYS A N 1
ATOM 733 C CA . LYS A 1 93 ? -0.605 7.537 -13.024 1.00 94.81 93 LYS A CA 1
ATOM 734 C C . LYS A 1 93 ? 0.821 7.445 -13.568 1.00 94.81 93 LYS A C 1
ATOM 736 O O . LYS A 1 93 ? 1.224 8.305 -14.347 1.00 94.81 93 LYS A O 1
ATOM 741 N N . TYR A 1 94 ? 1.579 6.436 -13.145 1.00 91.50 94 TYR A N 1
ATOM 742 C CA . TYR A 1 94 ? 3.017 6.321 -13.418 1.00 91.50 94 TYR A CA 1
ATOM 743 C C . TYR A 1 94 ? 3.392 5.127 -14.306 1.00 91.50 94 TYR A C 1
ATOM 745 O O . TYR A 1 94 ? 4.543 5.020 -14.724 1.00 91.50 94 TYR A O 1
ATOM 753 N N . GLY A 1 95 ? 2.432 4.261 -14.634 1.00 91.06 95 GLY A N 1
ATOM 754 C CA . GLY A 1 95 ? 2.660 2.997 -15.326 1.00 91.06 95 GLY A CA 1
ATOM 755 C C . GLY A 1 95 ? 2.807 1.812 -14.362 1.00 91.06 95 GLY A C 1
ATOM 756 O O . GLY A 1 95 ? 2.970 2.003 -13.155 1.00 91.06 95 GLY A O 1
ATOM 757 N N . PRO A 1 96 ? 2.728 0.574 -14.880 1.00 87.94 96 PRO A N 1
ATOM 758 C CA . PRO A 1 96 ? 2.804 -0.636 -14.066 1.00 87.94 96 PRO A CA 1
ATOM 759 C C . PRO A 1 96 ? 4.156 -0.751 -13.353 1.00 87.94 96 PRO A C 1
ATOM 761 O O . PRO A 1 96 ? 5.196 -0.439 -13.938 1.00 87.94 96 PRO A O 1
ATOM 764 N N . PHE A 1 97 ? 4.155 -1.246 -12.110 1.00 83.31 97 PHE A N 1
ATOM 765 C CA . PHE A 1 97 ? 5.406 -1.532 -11.411 1.00 83.31 97 PHE A CA 1
ATOM 766 C C . PHE A 1 97 ? 6.155 -2.669 -12.106 1.00 83.31 97 PHE A C 1
ATOM 768 O O . PHE A 1 97 ? 5.609 -3.759 -12.311 1.00 83.31 97 PHE A O 1
ATOM 775 N N . ASP A 1 98 ? 7.433 -2.443 -12.413 1.00 79.06 98 ASP A N 1
ATOM 776 C CA . ASP A 1 98 ? 8.320 -3.525 -12.826 1.00 79.06 98 ASP A CA 1
ATOM 777 C C . ASP A 1 98 ? 8.681 -4.380 -11.605 1.00 79.06 98 ASP A C 1
ATOM 779 O O . ASP A 1 98 ? 9.617 -4.095 -10.859 1.00 79.06 98 ASP A O 1
ATOM 783 N N . ARG A 1 99 ? 7.883 -5.427 -11.383 1.00 76.06 99 ARG A N 1
ATOM 784 C CA . ARG A 1 99 ? 8.072 -6.420 -10.315 1.00 76.06 99 ARG A CA 1
ATOM 785 C C . ARG A 1 99 ? 9.068 -7.521 -10.714 1.00 76.06 99 ARG A C 1
ATOM 787 O O . ARG A 1 99 ? 9.255 -8.490 -9.979 1.00 76.06 99 ARG A O 1
ATOM 794 N N . ARG A 1 100 ? 9.682 -7.445 -11.904 1.00 70.88 100 ARG A N 1
ATOM 795 C CA . ARG A 1 100 ? 10.567 -8.501 -12.409 1.00 70.88 100 ARG A CA 1
ATOM 796 C C . ARG A 1 100 ? 11.948 -8.368 -11.785 1.00 70.88 100 ARG A C 1
ATOM 798 O O . ARG A 1 100 ? 12.728 -7.484 -12.120 1.00 70.88 100 ARG A O 1
ATOM 805 N N . ILE A 1 101 ? 12.313 -9.335 -10.954 1.00 64.25 101 ILE A N 1
ATOM 806 C CA . ILE A 1 101 ? 13.686 -9.457 -10.465 1.00 64.25 101 ILE A CA 1
ATOM 807 C C . ILE A 1 101 ? 14.459 -10.339 -11.435 1.00 64.25 101 ILE A C 1
ATOM 809 O O . ILE A 1 101 ? 14.397 -11.568 -11.376 1.00 64.25 101 ILE A O 1
ATOM 813 N N . SER A 1 102 ? 15.235 -9.728 -12.330 1.00 56.41 102 SER A N 1
ATOM 814 C CA . SER A 1 102 ? 16.268 -10.474 -13.041 1.00 56.41 102 SER A CA 1
ATOM 815 C C . SER A 1 102 ? 17.409 -10.756 -12.064 1.00 56.41 102 SER A C 1
ATOM 817 O O . SER A 1 102 ? 18.275 -9.904 -11.841 1.00 56.41 102 SER A O 1
ATOM 819 N N . LYS A 1 103 ? 17.441 -11.947 -11.459 1.00 59.12 103 LYS A N 1
ATOM 820 C CA . LYS A 1 103 ? 18.679 -12.390 -10.816 1.00 59.12 103 LYS A CA 1
ATOM 821 C C . LYS A 1 103 ? 19.765 -12.474 -11.884 1.00 59.12 103 LYS A C 1
ATOM 823 O O . LYS A 1 103 ? 19.560 -13.068 -12.941 1.00 59.12 103 LYS A O 1
ATOM 828 N N . ARG A 1 104 ? 20.949 -11.920 -11.605 1.00 55.28 104 ARG A N 1
ATOM 829 C CA . ARG A 1 104 ? 22.157 -12.351 -12.315 1.00 55.28 104 ARG A CA 1
ATOM 830 C C . ARG A 1 104 ? 22.389 -13.808 -11.923 1.00 55.28 104 ARG A C 1
ATOM 832 O O . ARG A 1 104 ? 22.915 -14.073 -10.844 1.00 55.28 104 ARG A O 1
ATOM 839 N N . LEU A 1 105 ? 21.954 -14.734 -12.774 1.00 48.78 105 LEU A N 1
ATOM 840 C CA . LEU A 1 105 ? 22.303 -16.149 -12.681 1.00 48.78 105 LEU A CA 1
ATOM 841 C C . LEU A 1 105 ? 23.837 -16.234 -12.714 1.00 48.78 105 LEU A C 1
ATOM 843 O O . LEU A 1 105 ? 24.444 -16.022 -13.759 1.00 48.78 105 LEU A O 1
ATOM 847 N N . GLY A 1 106 ? 24.482 -16.419 -11.560 1.00 51.38 106 GLY A N 1
ATOM 848 C CA . GLY A 1 106 ? 25.948 -16.434 -11.486 1.00 51.38 106 GLY A CA 1
ATOM 849 C C . GLY A 1 106 ? 26.569 -16.231 -10.104 1.00 51.38 106 GLY A C 1
ATOM 850 O O . GLY A 1 106 ? 27.724 -16.597 -9.913 1.00 51.38 106 GLY A O 1
ATOM 851 N N . SER A 1 107 ? 25.841 -15.709 -9.113 1.00 56.12 107 SER A N 1
ATOM 852 C CA . SER A 1 107 ? 26.341 -15.703 -7.730 1.00 56.12 107 SER A CA 1
ATOM 853 C C . SER A 1 107 ? 25.901 -16.991 -7.037 1.00 56.12 107 SER A C 1
ATOM 855 O O . SER A 1 107 ? 24.809 -17.057 -6.482 1.00 56.12 107 SER A O 1
ATOM 857 N N . GLY A 1 108 ? 26.731 -18.036 -7.113 1.00 50.91 108 GLY A N 1
ATOM 858 C CA . GLY A 1 108 ? 26.491 -19.382 -6.563 1.00 50.91 108 GLY A CA 1
ATOM 859 C C . GLY A 1 108 ? 26.410 -19.477 -5.030 1.00 50.91 108 GLY A C 1
ATOM 860 O O . GLY A 1 108 ? 26.903 -20.438 -4.451 1.00 50.91 108 GLY A O 1
ATOM 861 N N . LYS A 1 109 ? 25.821 -18.480 -4.362 1.00 54.53 109 LYS A N 1
ATOM 862 C CA . LYS A 1 109 ? 25.534 -18.448 -2.920 1.00 54.53 109 LYS A CA 1
ATOM 863 C C . LYS A 1 109 ? 24.030 -18.359 -2.639 1.00 54.53 109 LYS A C 1
ATOM 865 O O . LYS A 1 109 ? 23.619 -17.727 -1.669 1.00 54.53 109 LYS A O 1
ATOM 870 N N . GLU A 1 110 ? 23.200 -18.919 -3.513 1.00 58.06 110 GLU A N 1
ATOM 871 C CA . GLU A 1 110 ? 21.751 -18.889 -3.326 1.00 58.06 110 GLU A CA 1
ATOM 872 C C . GLU A 1 110 ? 21.356 -19.707 -2.090 1.00 58.06 110 GLU A C 1
ATOM 874 O O . GLU A 1 110 ? 21.704 -20.881 -1.962 1.00 58.06 110 GLU A O 1
ATOM 879 N N . LEU A 1 111 ? 20.638 -19.067 -1.162 1.00 51.84 111 LEU A N 1
ATOM 880 C CA . LEU A 1 111 ? 19.881 -19.780 -0.140 1.00 51.84 111 LEU A CA 1
ATOM 881 C C . LEU A 1 111 ? 18.838 -20.647 -0.864 1.00 51.84 111 LEU A C 1
ATOM 883 O O . LEU A 1 111 ? 18.152 -20.124 -1.746 1.00 51.84 111 LEU A O 1
ATOM 887 N N . PRO A 1 112 ? 18.701 -21.938 -0.518 1.00 50.06 112 PRO A N 1
ATOM 888 C CA . PRO A 1 112 ? 17.725 -22.832 -1.125 1.00 50.06 112 PRO A CA 1
ATOM 889 C C . PRO A 1 112 ? 16.348 -22.522 -0.533 1.00 50.06 112 PRO A C 1
ATOM 891 O O . PRO A 1 112 ? 15.834 -23.254 0.308 1.00 50.06 112 PRO A O 1
ATOM 894 N N . VAL A 1 113 ? 15.790 -21.376 -0.900 1.00 49.56 113 VAL A N 1
ATOM 895 C CA . VAL A 1 113 ? 14.450 -20.970 -0.493 1.00 49.56 113 VAL A CA 1
ATOM 896 C C . VAL A 1 113 ? 13.696 -20.631 -1.762 1.00 49.56 113 VAL A C 1
ATOM 898 O O . VAL A 1 113 ? 13.827 -19.536 -2.308 1.00 49.56 113 VAL A O 1
ATOM 901 N N . ASP A 1 114 ? 12.923 -21.600 -2.239 1.00 46.84 114 ASP A N 1
ATOM 902 C CA . ASP A 1 114 ? 11.849 -21.324 -3.177 1.00 46.84 114 ASP A CA 1
ATOM 903 C C . ASP A 1 114 ? 10.785 -20.496 -2.436 1.00 46.84 114 ASP A C 1
ATOM 905 O O . ASP A 1 114 ? 10.376 -20.832 -1.323 1.00 46.84 114 ASP A O 1
ATOM 909 N N . ILE A 1 115 ? 10.361 -19.379 -3.040 1.00 54.38 115 ILE A N 1
ATOM 910 C CA . ILE A 1 115 ? 9.382 -18.418 -2.478 1.00 54.38 115 ILE A CA 1
ATOM 911 C C . ILE A 1 115 ? 8.009 -19.082 -2.250 1.00 54.38 115 ILE A C 1
ATOM 913 O O . ILE A 1 115 ? 7.193 -18.609 -1.463 1.00 54.38 115 ILE A O 1
ATOM 917 N N . VAL A 1 116 ? 7.794 -20.246 -2.858 1.00 53.53 116 VAL A N 1
ATOM 918 C CA . VAL A 1 116 ? 6.771 -21.211 -2.473 1.00 53.53 116 VAL A CA 1
ATOM 919 C C . VAL A 1 116 ? 7.527 -22.421 -1.952 1.00 53.53 116 VAL A C 1
ATOM 921 O O . VAL A 1 116 ? 8.310 -22.998 -2.698 1.00 53.53 116 VAL A O 1
ATOM 924 N N . ALA A 1 117 ? 7.325 -22.794 -0.690 1.00 43.59 117 ALA A N 1
ATOM 925 C CA . ALA A 1 117 ? 7.982 -23.930 -0.047 1.00 43.59 117 ALA A CA 1
ATOM 926 C C . ALA A 1 117 ? 7.560 -25.273 -0.679 1.00 43.59 117 ALA A C 1
ATOM 928 O O . ALA A 1 117 ? 6.870 -26.082 -0.061 1.00 43.59 117 ALA A O 1
ATOM 929 N N . VAL A 1 118 ? 7.952 -25.518 -1.927 1.00 45.62 118 VAL A N 1
ATOM 930 C CA . VAL A 1 118 ? 7.843 -26.813 -2.583 1.00 45.62 118 VAL A CA 1
ATOM 931 C C . VAL A 1 118 ? 9.190 -27.500 -2.384 1.00 45.62 118 VAL A C 1
ATOM 933 O O . VAL A 1 118 ? 10.205 -27.009 -2.873 1.00 45.62 118 VAL A O 1
ATOM 936 N N . PRO A 1 119 ? 9.255 -28.615 -1.642 1.00 42.78 119 PRO A N 1
ATOM 937 C CA . PRO A 1 119 ? 10.506 -29.334 -1.473 1.00 42.78 119 PRO A CA 1
ATOM 938 C C . PRO A 1 119 ? 11.017 -29.799 -2.838 1.00 42.78 119 PRO A C 1
ATOM 940 O O . PRO A 1 119 ? 10.320 -30.533 -3.542 1.00 42.78 119 PRO A O 1
ATOM 943 N N . PHE A 1 120 ? 12.245 -29.422 -3.200 1.00 48.06 120 PHE A N 1
ATOM 944 C CA . PHE A 1 120 ? 12.919 -30.008 -4.356 1.00 48.06 120 PHE A CA 1
ATOM 945 C C . PHE A 1 120 ? 12.954 -31.536 -4.184 1.00 48.06 120 PHE A C 1
ATOM 947 O O . PHE A 1 120 ? 13.474 -32.022 -3.168 1.00 48.06 120 PHE A O 1
ATOM 954 N N . PRO A 1 121 ? 12.451 -32.334 -5.145 1.00 49.81 121 PRO A N 1
ATOM 955 C CA . PRO A 1 121 ? 12.672 -33.767 -5.105 1.00 49.81 121 PRO A CA 1
ATOM 956 C C . PRO A 1 121 ? 14.182 -34.000 -5.180 1.00 49.81 121 PRO A C 1
ATOM 958 O O . PRO A 1 121 ? 14.846 -33.579 -6.132 1.00 49.81 121 PRO A O 1
ATOM 961 N N . ARG A 1 122 ? 14.746 -34.648 -4.150 1.00 49.06 122 ARG A N 1
ATOM 962 C CA . ARG A 1 122 ? 16.152 -35.063 -4.168 1.00 49.06 122 ARG A CA 1
ATOM 963 C C . ARG A 1 122 ? 16.356 -35.887 -5.433 1.00 49.06 122 ARG A C 1
ATOM 965 O O . ARG A 1 122 ? 15.724 -36.932 -5.584 1.00 49.06 122 ARG A O 1
ATOM 972 N N . LYS A 1 123 ? 17.230 -35.433 -6.334 1.00 46.94 123 LYS A N 1
ATOM 973 C CA . LYS A 1 123 ? 17.665 -36.265 -7.457 1.00 46.94 123 LYS A CA 1
ATOM 974 C C . LYS A 1 123 ? 18.240 -37.543 -6.858 1.00 46.94 123 LYS A C 1
ATOM 976 O O . LYS A 1 123 ? 19.222 -37.491 -6.117 1.00 46.94 123 LYS A O 1
ATOM 981 N N . ALA A 1 124 ? 17.587 -38.671 -7.125 1.00 49.56 124 ALA A N 1
ATOM 982 C CA . ALA A 1 124 ? 18.122 -39.971 -6.772 1.00 49.56 124 ALA A CA 1
ATOM 983 C C . ALA A 1 124 ? 19.510 -40.077 -7.411 1.00 49.56 124 ALA A C 1
ATOM 985 O O . ALA A 1 124 ? 19.656 -39.902 -8.622 1.00 49.56 124 ALA A O 1
ATOM 986 N N . SER A 1 125 ? 20.528 -40.295 -6.579 1.00 47.12 125 SER A N 1
ATOM 987 C CA . SER A 1 125 ? 21.869 -40.634 -7.037 1.00 47.12 125 SER A CA 1
ATOM 988 C C . SER A 1 125 ? 21.743 -41.879 -7.910 1.00 47.12 125 SER A C 1
ATOM 990 O O . SER A 1 125 ? 21.4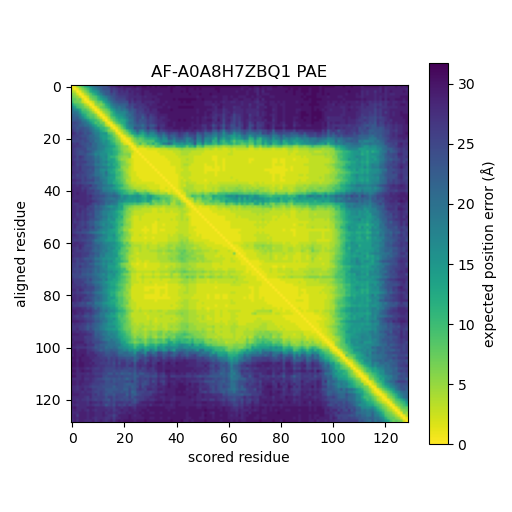71 -42.975 -7.419 1.00 47.12 125 SER A O 1
ATOM 992 N N . ARG A 1 126 ? 21.878 -41.690 -9.223 1.00 43.59 126 ARG A N 1
ATOM 993 C CA . ARG A 1 126 ? 22.045 -42.785 -10.167 1.00 43.59 126 ARG A CA 1
ATOM 994 C C . ARG A 1 126 ? 23.428 -43.363 -9.881 1.00 43.59 126 ARG A C 1
ATOM 996 O O . ARG A 1 126 ? 24.432 -42.766 -10.252 1.00 43.59 126 ARG A O 1
ATOM 1003 N N . ARG A 1 127 ? 23.480 -44.466 -9.135 1.00 45.50 127 ARG A N 1
ATOM 1004 C CA . ARG A 1 127 ? 24.673 -45.311 -9.097 1.00 45.50 127 ARG A CA 1
ATOM 1005 C C . ARG A 1 127 ? 24.766 -45.964 -10.472 1.00 45.50 127 ARG A C 1
ATOM 1007 O O . ARG A 1 127 ? 23.928 -46.796 -10.806 1.00 45.50 127 ARG A O 1
ATOM 1014 N N . GLU A 1 128 ? 25.702 -45.498 -11.285 1.00 43.19 128 GLU A N 1
ATOM 1015 C CA . GLU A 1 128 ? 26.154 -46.239 -12.459 1.00 43.19 128 GLU A CA 1
ATOM 1016 C C . GLU A 1 128 ? 27.147 -47.304 -11.972 1.00 43.19 128 GLU A C 1
ATOM 1018 O O . GLU A 1 128 ? 27.959 -47.032 -11.084 1.00 43.19 128 GLU A O 1
ATOM 1023 N N . ASN A 1 129 ? 26.946 -48.529 -12.465 1.00 42.22 129 ASN A N 1
ATOM 1024 C CA . ASN A 1 129 ? 27.736 -49.727 -12.168 1.00 42.22 129 ASN A CA 1
ATOM 1025 C C . ASN A 1 129 ? 29.119 -49.666 -12.813 1.00 42.22 129 ASN A C 1
ATOM 1027 O O . ASN A 1 129 ? 29.200 -49.133 -13.943 1.00 42.22 129 ASN A O 1
#

Radius of gyration: 21.28 Å; Cα contacts (8 Å, |Δi|>4): 73; chains: 1; bounding box: 49×64×40 Å

=== Feature glossary ===
The record interleaves many kinds of information about one protein. Here is each kind framed as the question it answers.

Q: What known structures does this most resemble?
A: Structural nearest neighbors (via Foldseek easy-search vs the PDB). Reported per hit: target PDB id, E-value, and alignment TM-score. A TM-score above ~0.5 is the conventional threshold for 'same fold'.

Q: Where is each backbone atom in 3D?
A: The mmCIF table is the protein's shape written out atom by atom. For each backbone N, Cα, C, and carbonyl O, it records an (x, y, z) coordinate triple in Å plus the residue type, chain letter, and residue number.

Q: What are the backbone torsion angles?
A: The φ/ψ torsion pair specifies the backbone conformation at each residue. φ rotates about the N–Cα bond, ψ about the Cα–C bond. Steric clashes forbid most of the (φ, ψ) plane — the allowed regions (α-helix basin, β-sheet basin, left-handed helix) are the Ramachandran-allowed regions.

Q: Which residues are buried vs exposed?
A: Solvent-accessible surface area (SASA) is the area in Å² traced out by the centre of a 1.4 Å probe sphere (a water molecule) rolled over the protein's van der Waals surface (Shrake–Rupley / Lee–Richards construction). Buried residues have near-zero SASA; fully exposed residues can exceed 200 Å². The total SASA scales roughly with the number of surface residues.

Q: How confident is the AlphaFold model at each residue?
A: pLDDT is the predicted lDDT-Cα score: AlphaFold's confidence that the local environment of each residue (all inter-atomic distances within 15 Å) is correctly placed. It is a per-residue number between 0 and 100, with higher meaning more reliable.

Q: What does the local fold look like, residue by residue?
A: 3Di is Foldseek's structural alphabet. Each residue is assigned one of twenty discrete states based on how its Cα sits relative to its spatial (not sequential) neighbors. Aligning 3Di strings finds structural homologs roughly as well as full 3D superposition, but orders of magnitude faster.

Q: How big and how compact is the whole molecule?
A: Radius of gyration (Rg) is the root-mean-square distance of Cα atoms from their centroid — a single number for overall size and compactness. A globular domain of N residues has Rg ≈ 2.2·N^0.38 Å; an extended or disordered chain has a much larger Rg. The Cα contact count is the number of residue pairs whose Cα atoms are within 8 Å and are more than four positions apart in sequence — a standard proxy for tertiary packing density. The bounding box is the smallest axis-aligned box enclosing all Cα atoms.

Q: Which residues are in helices, strands, or loops?
A: DSSP 8-state secondary structure assigns each residue one of H (α-helix), G (3₁₀-helix), I (π-helix), E (extended β-strand), B (isolated β-bridge), T (hydrogen-bonded turn), S (bend), or '-' (coil). The assignment is computed from backbone hydrogen-bond geometry via the Kabsch–Sander algorithm.

Q: How mobile is each atom in the crystal?
A: Crystallographic B-factors measure how much each atom's electron density is smeared out, in Å². They rise in mobile loops and surface residues and fall in the buried interior. In AlphaFold models this column is repurposed to hold pLDDT instead.

Q: What if only a Cα trace is available?
A: P-SEA three-state annotation labels each resid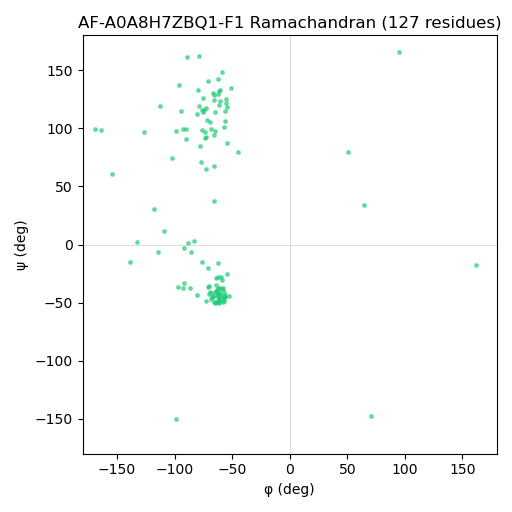ue as helix, strand, or coil based purely on the geometry of the Cα trace. It serves as a fallback when the full backbone (and thus DSSP) is unavailable.

Q: What family and function is it annotated with?
A: Database cross-references. InterPro integrates a dozen domain/family signature databases into unified entries with residue-range hits. GO terms attach function/process/location labels with evidence codes. CATH codes position the fold in a four-level structural taxonomy. Organism is the NCBI-taxonomy species name.

Q: Are the domains correctly placed relative to each other?
A: Predicted Aligned Error (PAE) is an AlphaFold confidence matrix: entry (i, j) is the expected error in the position of residue j, in ångströms, when the prediction is superimposed on the true structure at residue i. Low PAE within a block of residues means that block is internally rigid and well-predicted; high PAE between two blocks means their relative placement is uncertain even if each block individually is confident.

Q: What do the diagnostic plots show?
A: Three diagnostic plots accompany the record. The Cα contact map visualizes the tertiary structure as a 2D adjacency matrix (8 Å cutoff, sequence-local contacts suppressed). The Ramachandran plot shows the distribution of backbone (φ, ψ) torsions, with points in the α and β basins reflecting secondary structure content. The PAE plot shows AlphaFold's inter-residue confidence as a color matrix.

Q: What is the amino-acid chain?
A: Primary structure: the covalent order of the twenty standard amino acids along the backbone. Two proteins with the same sequence will (almost always) fold to the same structure; two with 30% identity often share a fold but not the details.

Q: What do the rendered images show?
A: The six renders are orthographic views along the three Cartesian axes in both directions. Representation (cartoon, sticks, or surface) and color scheme (sequence-rainbow or by-chain) vary across proteins so the training set covers all the common visualization conventions.